Protein AF-A0A256J268-F1 (afdb_monomer)

pLDDT: mean 88.91, std 10.78, range [54.66, 97.06]

Solvent-accessible surface area (backbone atoms only — not comparable to full-atom values): 3502 Å² total; per-residue (Å²): 136,64,66,68,60,54,49,50,52,52,53,52,50,53,49,50,49,41,68,54,32,17,60,55,35,12,49,50,46,20,56,54,23,55,75,70,67,47,86,60,21,67,59,52,6,53,56,28,2,65,54,15,72,62,22,44,53,52,50,51,52,56,52,63,73,74,109

Organism: Halorubrum ezzemoulense (NCBI:txid337243)

Foldseek 3Di:
DPPVVVVVVVVVVLVVQLVPQLQVQLVVQLVVCVVVVHPPSNVLSNVLSNVGPNSSVVSVVVVVVVD

Radius of gyration: 15.17 Å; Cα contacts (8 Å, |Δi|>4): 64; chains: 1; bounding box: 42×19×37 Å

Secondary structure (DSSP, 8-state):
--HHHHHHHHHHHHHHHHHHHHHHHHHHHHHHHHHTT-S-HHHHHHHHHHTTHHHHHHHHHHHHTT-

Mean predicted aligned error: 5.49 Å

Sequence (67 aa):
MSLLAAYNGLFVRMGLYLLVFWPTVGYYVYSDSEKRGFSSPRFRGVILGFLGILGLLVHLYIVQRQD

Structure (mmCIF, N/CA/C/O backbone):
data_AF-A0A256J268-F1
#
_entry.id   AF-A0A256J268-F1
#
loop_
_atom_site.group_PDB
_atom_site.id
_atom_site.type_symbol
_atom_site.label_atom_id
_atom_site.label_alt_id
_atom_site.label_comp_id
_atom_site.label_asym_id
_atom_site.label_entity_id
_atom_site.label_seq_id
_atom_site.pdbx_PDB_ins_code
_atom_site.Cartn_x
_atom_site.Cartn_y
_atom_site.Cartn_z
_atom_site.occupancy
_atom_site.B_iso_or_equiv
_atom_site.auth_seq_id
_atom_site.auth_comp_id
_atom_site.auth_asym_id
_atom_site.auth_atom_id
_atom_site.pdbx_PDB_model_num
ATOM 1 N N . MET A 1 1 ? 28.572 -5.845 -23.130 1.00 54.66 1 MET A N 1
ATOM 2 C CA . MET A 1 1 ? 27.374 -5.010 -22.881 1.00 54.66 1 MET A CA 1
ATOM 3 C C . MET A 1 1 ? 26.211 -5.837 -22.292 1.00 54.66 1 MET A C 1
ATOM 5 O O . MET A 1 1 ? 25.090 -5.682 -22.747 1.00 54.66 1 MET A O 1
ATOM 9 N N . SER A 1 2 ? 26.424 -6.733 -21.311 1.00 65.38 2 SER A N 1
ATOM 10 C CA . SER A 1 2 ? 25.369 -7.686 -20.877 1.00 65.38 2 SER A CA 1
ATOM 11 C C . SER A 1 2 ? 24.836 -7.472 -19.453 1.00 65.38 2 SER A C 1
ATOM 13 O O . SER A 1 2 ? 23.643 -7.635 -19.227 1.00 65.38 2 SER A O 1
ATOM 15 N N . LEU A 1 3 ? 25.672 -7.057 -18.497 1.00 60.38 3 LEU A N 1
ATOM 16 C CA . LEU A 1 3 ? 25.277 -6.963 -17.081 1.00 60.38 3 LEU A CA 1
ATOM 17 C C . LEU A 1 3 ? 24.493 -5.681 -16.749 1.00 60.38 3 LEU A C 1
ATOM 19 O O . LEU A 1 3 ? 23.474 -5.742 -16.069 1.00 60.38 3 LEU A O 1
ATOM 23 N N . LEU A 1 4 ? 24.914 -4.532 -17.290 1.00 62.06 4 LEU A N 1
ATOM 24 C CA . LEU A 1 4 ? 24.280 -3.229 -17.033 1.00 62.06 4 LEU A CA 1
ATOM 25 C C . LEU A 1 4 ? 22.853 -3.140 -17.612 1.00 62.06 4 LEU A C 1
ATOM 27 O O . LEU A 1 4 ? 21.950 -2.599 -16.981 1.00 62.06 4 LEU A O 1
ATOM 31 N N . ALA A 1 5 ? 22.634 -3.721 -18.797 1.00 62.81 5 ALA A N 1
ATOM 32 C CA . ALA A 1 5 ? 21.321 -3.765 -19.442 1.00 62.81 5 ALA A CA 1
ATOM 33 C C . ALA A 1 5 ? 20.350 -4.715 -18.716 1.00 62.81 5 ALA A C 1
ATOM 35 O O . ALA A 1 5 ? 19.184 -4.374 -18.523 1.00 62.81 5 ALA A O 1
ATOM 36 N N . ALA A 1 6 ? 20.837 -5.876 -18.258 1.00 62.94 6 ALA A N 1
ATOM 37 C CA . ALA A 1 6 ? 20.045 -6.813 -17.460 1.00 62.94 6 ALA A CA 1
ATOM 38 C C . ALA A 1 6 ? 19.671 -6.228 -16.086 1.00 62.94 6 ALA A C 1
ATOM 40 O O . ALA A 1 6 ? 18.530 -6.372 -15.646 1.00 62.94 6 ALA A O 1
ATOM 41 N N . TYR A 1 7 ? 20.605 -5.513 -15.443 1.00 69.62 7 TYR A N 1
ATOM 42 C CA . TYR A 1 7 ? 20.366 -4.794 -14.191 1.00 69.62 7 TYR A CA 1
ATOM 43 C C . TYR A 1 7 ? 19.272 -3.740 -14.393 1.00 69.62 7 TYR A C 1
ATOM 45 O O . TYR A 1 7 ? 18.253 -3.794 -13.710 1.00 69.62 7 TYR A O 1
ATOM 53 N N . ASN A 1 8 ? 19.389 -2.879 -15.411 1.00 78.56 8 ASN A N 1
ATOM 54 C CA . ASN A 1 8 ? 18.360 -1.882 -15.729 1.00 78.56 8 ASN A CA 1
ATOM 55 C C . ASN A 1 8 ? 16.974 -2.502 -15.950 1.00 78.56 8 ASN A C 1
ATOM 57 O O . ASN A 1 8 ? 15.987 -1.971 -15.444 1.00 78.56 8 ASN A O 1
ATOM 61 N N . GLY A 1 9 ? 16.887 -3.645 -16.638 1.00 85.69 9 GLY A N 1
ATOM 62 C CA . GLY A 1 9 ? 15.622 -4.364 -16.805 1.00 85.69 9 GLY A CA 1
ATOM 63 C C . GLY A 1 9 ? 14.997 -4.796 -15.474 1.00 85.69 9 GLY A C 1
ATOM 64 O O . GLY A 1 9 ? 13.788 -4.648 -15.282 1.00 85.69 9 GLY A O 1
ATOM 65 N N . LEU A 1 10 ? 15.813 -5.271 -14.527 1.00 87.94 10 LEU A N 1
ATOM 66 C CA . LEU A 1 10 ? 15.351 -5.644 -13.191 1.00 87.94 10 LEU A CA 1
ATOM 67 C C . LEU A 1 10 ? 14.868 -4.426 -12.390 1.00 87.94 10 LEU A C 1
ATOM 69 O O . LEU A 1 10 ? 13.776 -4.485 -11.831 1.00 87.94 10 LEU A O 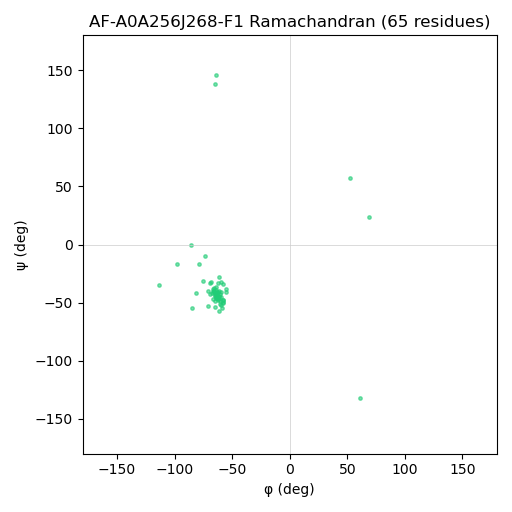1
ATOM 73 N N . PHE A 1 11 ? 15.614 -3.314 -12.366 1.00 89.25 11 PHE A N 1
ATOM 74 C CA . PHE A 1 11 ? 15.192 -2.102 -11.639 1.00 89.25 11 PHE A CA 1
ATOM 75 C C . PHE A 1 11 ? 13.919 -1.504 -12.205 1.00 89.25 11 PHE A C 1
ATOM 77 O O . PHE A 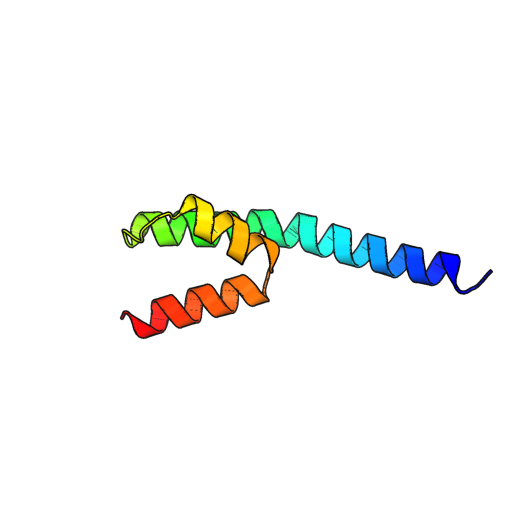1 11 ? 13.028 -1.149 -11.439 1.00 89.25 11 PHE A O 1
ATOM 84 N N . VAL A 1 12 ? 13.805 -1.430 -13.531 1.00 91.81 12 VAL A N 1
ATOM 85 C CA . VAL A 1 12 ? 12.590 -0.933 -14.183 1.00 91.81 12 VAL A CA 1
ATOM 86 C C . VAL A 1 12 ? 11.407 -1.827 -13.828 1.00 91.81 12 VAL A C 1
ATOM 88 O O . VAL A 1 12 ? 10.355 -1.322 -13.448 1.00 91.81 12 VAL A O 1
ATOM 91 N N . ARG A 1 13 ? 11.575 -3.153 -13.860 1.00 91.88 13 ARG A N 1
ATOM 92 C CA . ARG A 1 13 ? 10.509 -4.088 -13.485 1.00 91.88 13 ARG A CA 1
ATOM 93 C C . ARG A 1 13 ? 10.101 -3.947 -12.019 1.00 91.88 13 ARG A C 1
ATOM 95 O O . ARG A 1 13 ? 8.909 -3.901 -11.738 1.00 91.88 13 ARG A O 1
ATOM 102 N N . MET A 1 14 ? 11.064 -3.867 -11.102 1.00 92.31 14 MET A N 1
ATOM 103 C CA . MET A 1 14 ? 10.797 -3.701 -9.668 1.00 92.31 14 MET A CA 1
ATOM 104 C C . MET A 1 14 ? 10.148 -2.344 -9.377 1.00 92.31 14 MET A C 1
ATOM 106 O O . MET A 1 14 ? 9.198 -2.273 -8.606 1.00 92.31 14 MET A O 1
ATOM 110 N N . GLY A 1 15 ? 10.605 -1.283 -10.044 1.00 92.75 15 GLY A N 1
ATOM 111 C CA . GLY A 1 15 ? 10.029 0.054 -9.947 1.00 92.75 15 GLY A CA 1
ATOM 112 C C . GLY A 1 15 ? 8.597 0.111 -10.473 1.00 92.75 15 GLY A C 1
ATOM 113 O O . GLY A 1 15 ? 7.729 0.634 -9.787 1.00 92.75 15 GLY A O 1
ATOM 114 N N . LEU A 1 16 ? 8.321 -0.477 -11.641 1.00 94.62 16 LEU A N 1
ATOM 115 C CA . LEU A 1 16 ? 6.964 -0.577 -12.190 1.00 94.62 16 LEU A CA 1
ATOM 116 C C . LEU A 1 16 ? 6.056 -1.428 -11.303 1.00 94.62 16 LEU A C 1
ATOM 118 O O . LEU A 1 16 ? 4.912 -1.051 -11.068 1.00 94.62 16 LEU A O 1
ATOM 122 N N . TYR A 1 17 ? 6.564 -2.546 -10.779 1.00 93.31 17 TYR A N 1
ATOM 123 C CA . TYR A 1 17 ? 5.824 -3.361 -9.822 1.00 93.31 17 TYR A CA 1
ATOM 124 C C . TYR A 1 17 ? 5.453 -2.527 -8.595 1.00 93.31 17 TYR A C 1
ATOM 126 O O . TYR A 1 17 ? 4.286 -2.464 -8.222 1.00 93.31 17 TYR A O 1
ATOM 134 N N . LEU A 1 18 ? 6.415 -1.818 -8.008 1.00 93.19 18 LEU A N 1
ATOM 135 C CA . LEU A 1 18 ? 6.145 -0.971 -6.858 1.00 93.19 18 LEU A CA 1
ATOM 136 C C . LEU A 1 18 ? 5.156 0.149 -7.210 1.00 93.19 18 LEU A C 1
ATOM 138 O O . LEU A 1 18 ? 4.163 0.311 -6.519 1.00 93.19 18 LEU A O 1
ATOM 142 N N . LEU A 1 19 ? 5.354 0.875 -8.310 1.00 94.62 19 LEU A N 1
ATOM 143 C CA . LEU A 1 19 ? 4.486 1.985 -8.718 1.00 94.62 19 LEU A CA 1
ATOM 144 C C . LEU A 1 19 ? 3.043 1.569 -9.009 1.00 94.62 19 LEU A C 1
ATOM 146 O O . LEU A 1 19 ? 2.139 2.362 -8.775 1.00 94.62 19 LEU A O 1
ATOM 150 N N . VAL A 1 20 ? 2.820 0.360 -9.523 1.00 94.56 20 VAL A N 1
ATOM 151 C CA . VAL A 1 20 ? 1.470 -0.140 -9.808 1.00 94.56 20 VAL A CA 1
ATOM 152 C C . VAL A 1 20 ? 0.853 -0.751 -8.556 1.00 94.56 20 VAL A C 1
ATOM 154 O O . VAL A 1 20 ? -0.227 -0.349 -8.133 1.00 94.56 20 VAL A O 1
ATOM 157 N N . PHE A 1 21 ? 1.533 -1.712 -7.931 1.00 94.06 21 PHE A N 1
ATOM 158 C CA . PHE A 1 21 ? 0.942 -2.471 -6.835 1.00 94.06 21 PHE A CA 1
ATOM 159 C C . PHE A 1 21 ? 0.877 -1.675 -5.537 1.00 94.06 21 PHE A C 1
ATOM 161 O O . PHE A 1 21 ? -0.072 -1.864 -4.779 1.00 94.06 21 PHE A O 1
ATOM 168 N N . TRP A 1 22 ? 1.820 -0.767 -5.281 1.00 95.88 22 TRP A N 1
ATOM 169 C CA . TRP A 1 22 ? 1.831 0.006 -4.043 1.00 95.88 22 TRP A CA 1
ATOM 170 C C . TRP A 1 22 ? 0.591 0.876 -3.849 1.00 95.88 22 TRP A C 1
ATOM 172 O O . TRP A 1 22 ? -0.097 0.672 -2.845 1.00 95.88 22 TRP A O 1
ATOM 182 N N . PRO A 1 23 ? 0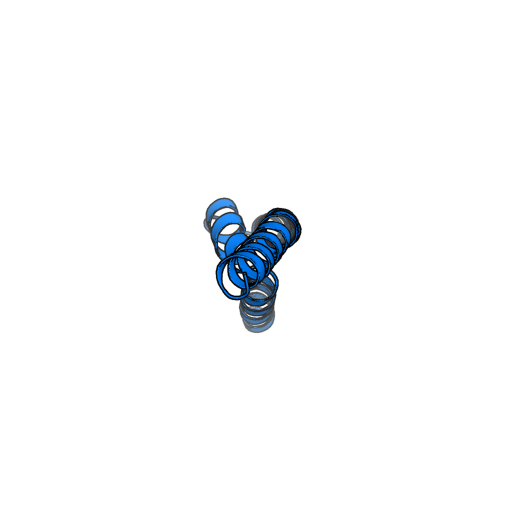.238 1.805 -4.758 1.00 96.44 23 PRO A N 1
ATOM 183 C CA . PRO A 1 23 ? -0.951 2.626 -4.567 1.00 96.44 23 PRO A CA 1
ATOM 184 C C . PRO A 1 23 ? -2.227 1.781 -4.573 1.00 96.44 23 PRO A C 1
ATOM 186 O O . PRO A 1 23 ? -3.109 2.023 -3.753 1.00 96.44 23 PRO A O 1
ATOM 189 N N . THR A 1 24 ? -2.322 0.763 -5.435 1.00 96.69 24 THR A N 1
ATOM 190 C CA . THR A 1 24 ? -3.515 -0.090 -5.528 1.00 96.69 24 THR A CA 1
ATOM 191 C C . THR A 1 24 ? -3.746 -0.894 -4.252 1.00 96.69 24 THR A C 1
ATOM 193 O O . THR A 1 24 ? -4.824 -0.816 -3.659 1.00 96.69 24 THR A O 1
ATOM 196 N N . VAL A 1 25 ? -2.740 -1.645 -3.798 1.00 96.69 25 VAL A N 1
ATOM 197 C CA . VAL A 1 25 ? -2.849 -2.452 -2.577 1.00 96.69 25 VAL A CA 1
ATOM 198 C C . VAL A 1 25 ? -2.956 -1.548 -1.358 1.00 96.69 25 VAL A C 1
ATOM 200 O O . VAL A 1 25 ? -3.787 -1.795 -0.488 1.00 96.69 25 VAL A O 1
ATOM 203 N N . GLY A 1 26 ? -2.170 -0.474 -1.300 1.00 96.81 26 GLY A N 1
ATOM 204 C CA . GLY A 1 26 ? -2.185 0.442 -0.168 1.00 96.81 26 GLY A CA 1
ATOM 205 C C . GLY A 1 26 ? -3.530 1.137 0.013 1.00 96.81 26 GLY A C 1
ATOM 206 O O . GLY A 1 26 ? -4.015 1.227 1.141 1.00 96.81 26 GLY A O 1
ATOM 207 N N . TYR A 1 27 ? -4.172 1.556 -1.082 1.00 97.06 27 TYR A N 1
ATOM 208 C CA . TYR A 1 27 ? -5.521 2.119 -1.046 1.00 97.06 27 TYR A CA 1
ATOM 209 C C . TYR A 1 27 ? -6.563 1.092 -0.599 1.00 97.06 27 TYR A C 1
ATOM 211 O O . TYR A 1 27 ? -7.399 1.402 0.251 1.00 97.06 27 TYR A O 1
ATOM 219 N N . TYR A 1 28 ? -6.495 -0.137 -1.121 1.00 95.94 28 TYR A N 1
ATOM 220 C CA . TYR A 1 28 ? -7.396 -1.212 -0.709 1.00 95.94 28 TYR A CA 1
ATOM 221 C C . TYR A 1 28 ? -7.277 -1.500 0.793 1.00 95.94 28 TYR A C 1
ATOM 223 O O . TYR A 1 28 ? -8.276 -1.459 1.508 1.00 95.94 28 TYR A O 1
ATOM 231 N N . VAL A 1 29 ? -6.053 -1.722 1.280 1.00 95.75 29 VAL A N 1
ATOM 232 C CA . VAL A 1 29 ?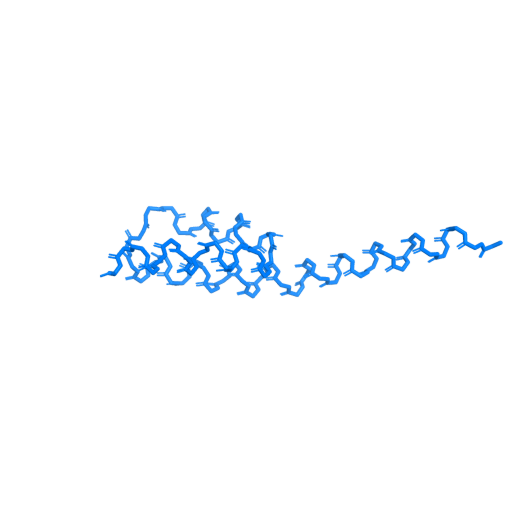 -5.772 -2.008 2.693 1.00 95.75 29 VAL A CA 1
ATOM 233 C C . VAL A 1 29 ? -6.216 -0.852 3.581 1.00 95.75 29 VAL A C 1
ATOM 235 O O . VAL A 1 29 ? -6.805 -1.090 4.633 1.00 95.75 29 VAL A O 1
ATOM 238 N N . TYR A 1 30 ? -5.954 0.392 3.171 1.00 96.62 30 TYR A N 1
ATOM 239 C CA . TYR A 1 30 ? -6.412 1.582 3.885 1.00 96.62 30 TYR A CA 1
ATOM 240 C C . TYR A 1 30 ? -7.941 1.604 4.001 1.00 96.62 30 TYR A C 1
ATOM 242 O O . TYR A 1 30 ? -8.461 1.680 5.112 1.00 96.62 30 TYR A O 1
ATOM 250 N N . SER A 1 31 ? -8.649 1.490 2.872 1.00 95.88 31 SER A N 1
ATOM 251 C CA . SER A 1 31 ? -10.111 1.586 2.828 1.00 95.88 31 SER A CA 1
ATOM 252 C C . SER A 1 31 ? -10.785 0.448 3.592 1.00 95.88 31 SER A C 1
ATOM 254 O O . SER A 1 31 ? -11.748 0.681 4.318 1.00 95.88 31 SER A O 1
ATOM 256 N N . ASP A 1 32 ? -10.282 -0.780 3.462 1.00 94.88 32 ASP A N 1
ATOM 257 C CA . ASP A 1 32 ? -10.796 -1.922 4.221 1.00 94.88 32 ASP A CA 1
ATOM 258 C C . ASP A 1 32 ? -10.505 -1.769 5.720 1.00 94.88 32 ASP A C 1
ATOM 260 O O . ASP A 1 32 ? -11.380 -2.002 6.553 1.00 94.88 32 ASP A O 1
ATOM 264 N N . SER A 1 33 ? -9.314 -1.275 6.072 1.00 93.38 33 SER A N 1
ATOM 265 C CA . SER A 1 33 ? -8.957 -1.047 7.472 1.00 93.38 33 SER A CA 1
ATOM 266 C C . SER A 1 33 ? -9.794 0.034 8.141 1.00 93.38 33 SER A C 1
ATOM 268 O O . SER A 1 33 ? -10.155 -0.109 9.307 1.00 93.38 33 SER A O 1
ATOM 270 N N . GLU A 1 34 ? -10.122 1.095 7.407 1.00 94.50 34 GLU A N 1
ATOM 271 C CA . GLU A 1 34 ? -11.011 2.157 7.872 1.00 94.50 34 GLU A CA 1
ATOM 272 C C . GLU A 1 34 ? -12.430 1.621 8.115 1.00 94.50 34 GLU A C 1
ATOM 274 O O . GLU A 1 34 ? -13.005 1.864 9.174 1.00 94.50 34 GLU A O 1
ATOM 279 N N . LYS A 1 35 ? -12.961 0.804 7.194 1.00 93.19 35 LYS A N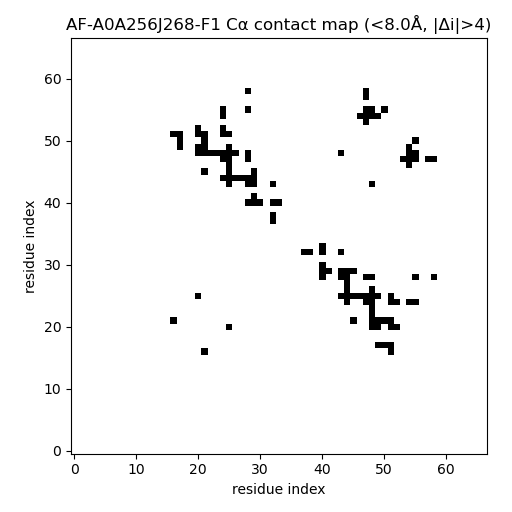 1
ATOM 280 C CA . LYS A 1 35 ? -14.293 0.184 7.321 1.00 93.19 35 LYS A CA 1
ATOM 281 C C . LYS A 1 35 ? -14.400 -0.786 8.496 1.00 93.19 35 LYS A C 1
ATOM 283 O O . LYS A 1 35 ? -15.448 -0.857 9.128 1.00 93.19 35 LYS A O 1
ATOM 288 N N . ARG A 1 36 ? -13.332 -1.533 8.786 1.00 89.31 36 ARG A N 1
ATOM 289 C CA . ARG A 1 36 ? -13.281 -2.521 9.879 1.00 89.31 36 ARG A CA 1
ATOM 290 C C . ARG A 1 36 ? -12.898 -1.915 11.235 1.00 89.31 36 ARG A C 1
ATOM 292 O O . ARG A 1 36 ? -12.828 -2.640 12.221 1.00 89.31 36 ARG A O 1
ATOM 299 N N . GLY A 1 37 ? -12.638 -0.606 11.304 1.00 89.19 37 GLY A N 1
ATOM 300 C CA . GLY A 1 37 ? -12.256 0.068 12.548 1.00 89.19 37 GLY A CA 1
ATOM 301 C C . GLY A 1 37 ? -10.871 -0.328 13.070 1.00 89.19 37 GLY A C 1
ATOM 302 O O . GLY A 1 37 ? -10.605 -0.217 14.267 1.00 89.19 37 GLY A O 1
ATOM 303 N N . PHE A 1 38 ? -9.976 -0.802 12.196 1.00 87.25 38 PHE A N 1
ATOM 304 C CA . PHE A 1 38 ? -8.613 -1.135 12.598 1.00 87.25 38 PHE A CA 1
ATOM 305 C C . PHE A 1 38 ? -7.849 0.105 13.060 1.00 87.25 38 PHE A C 1
ATOM 307 O O . PHE A 1 38 ? -7.984 1.197 12.507 1.00 87.25 38 PHE A O 1
ATOM 314 N N . SER A 1 39 ? -6.962 -0.080 14.039 1.00 83.56 39 SER A N 1
ATOM 315 C CA . SER A 1 39 ? -6.022 0.965 14.424 1.00 83.56 39 SER A CA 1
ATOM 316 C C . SER A 1 39 ? -5.051 1.265 13.276 1.00 83.56 39 SER A C 1
ATOM 318 O O . SER A 1 39 ? -4.571 0.361 12.586 1.00 83.56 39 SER A O 1
ATOM 320 N N . SER A 1 40 ? -4.787 2.561 13.078 1.00 88.94 40 SER A N 1
ATOM 321 C CA . SER A 1 40 ? -3.820 3.108 12.112 1.00 88.94 40 SER A CA 1
ATOM 322 C C . SER A 1 40 ? -3.972 2.618 10.651 1.00 88.94 40 SER A C 1
ATOM 324 O O . SER A 1 40 ? -2.997 2.169 10.038 1.00 88.94 40 SER A O 1
ATOM 326 N N . PRO A 1 41 ? -5.152 2.797 10.016 1.00 90.69 41 PRO A N 1
ATOM 327 C CA . PRO A 1 41 ? -5.418 2.329 8.647 1.00 90.69 41 PRO A CA 1
ATOM 328 C C . PRO A 1 41 ? -4.434 2.908 7.620 1.00 90.69 41 PRO A C 1
ATOM 330 O O . PRO A 1 41 ? -4.017 2.223 6.687 1.00 90.69 41 PRO A O 1
ATOM 333 N N . ARG A 1 42 ? -3.979 4.151 7.828 1.00 93.19 42 ARG A N 1
ATOM 334 C CA . ARG A 1 42 ? -2.986 4.814 6.968 1.00 93.19 42 ARG A CA 1
ATOM 335 C C . ARG A 1 42 ? -1.625 4.124 7.003 1.00 93.19 42 ARG A C 1
ATOM 337 O O . ARG A 1 42 ? -1.014 3.922 5.960 1.00 93.19 42 ARG A O 1
ATOM 344 N N . PHE A 1 43 ? -1.160 3.745 8.192 1.00 93.44 43 PHE A N 1
ATOM 345 C CA . PHE A 1 43 ? 0.134 3.084 8.361 1.00 93.44 43 PHE A CA 1
ATOM 346 C C . PHE A 1 43 ? 0.109 1.671 7.770 1.00 93.44 43 PHE A C 1
ATOM 348 O O . PHE A 1 43 ? 1.017 1.296 7.029 1.00 93.44 43 PHE A O 1
ATOM 355 N N . ARG A 1 44 ? -0.980 0.928 8.014 1.00 92.19 44 ARG A N 1
ATOM 356 C CA . ARG A 1 44 ? -1.219 -0.388 7.404 1.00 92.19 44 ARG A CA 1
ATOM 357 C C . ARG A 1 44 ? -1.233 -0.312 5.880 1.00 92.19 44 ARG A C 1
ATOM 359 O O . ARG A 1 44 ? -0.534 -1.090 5.238 1.00 92.19 44 ARG A O 1
ATOM 366 N N . GLY A 1 45 ? -1.959 0.653 5.311 1.00 94.12 45 GLY A N 1
ATOM 367 C CA . GLY A 1 45 ? -2.017 0.871 3.866 1.00 94.12 45 GLY A CA 1
ATOM 368 C C . GLY A 1 45 ? -0.649 1.166 3.252 1.00 94.12 45 GLY A C 1
ATOM 369 O O . GLY A 1 45 ? -0.282 0.562 2.251 1.00 94.12 45 GLY A O 1
ATOM 370 N N . VAL A 1 46 ? 0.155 2.032 3.874 1.00 95.38 46 VAL A N 1
ATOM 371 C CA . VAL A 1 46 ? 1.494 2.357 3.356 1.00 95.38 46 VAL A CA 1
ATOM 372 C C . VAL A 1 46 ? 2.421 1.139 3.382 1.00 95.38 46 VAL A C 1
ATOM 374 O O . VAL A 1 46 ? 3.047 0.851 2.363 1.00 95.38 46 VAL A O 1
ATOM 377 N N . ILE A 1 47 ? 2.490 0.412 4.503 1.00 94.88 47 ILE A N 1
ATOM 378 C CA . ILE A 1 47 ? 3.409 -0.728 4.663 1.00 94.88 47 ILE A CA 1
ATOM 379 C C . ILE A 1 47 ? 2.979 -1.924 3.820 1.00 94.88 47 ILE A C 1
ATOM 381 O O . ILE A 1 47 ? 3.779 -2.454 3.051 1.00 94.88 47 ILE A O 1
ATOM 385 N N . LEU A 1 48 ? 1.723 -2.358 3.947 1.00 95.00 48 LEU A N 1
ATOM 386 C CA . LEU A 1 48 ? 1.229 -3.517 3.202 1.00 95.00 48 LEU A CA 1
ATOM 387 C C . LEU A 1 48 ? 1.118 -3.194 1.711 1.00 95.00 48 LEU A C 1
ATOM 389 O O . LEU A 1 48 ? 1.420 -4.040 0.877 1.00 95.00 48 LEU A O 1
ATOM 393 N N . GLY A 1 49 ? 0.795 -1.947 1.3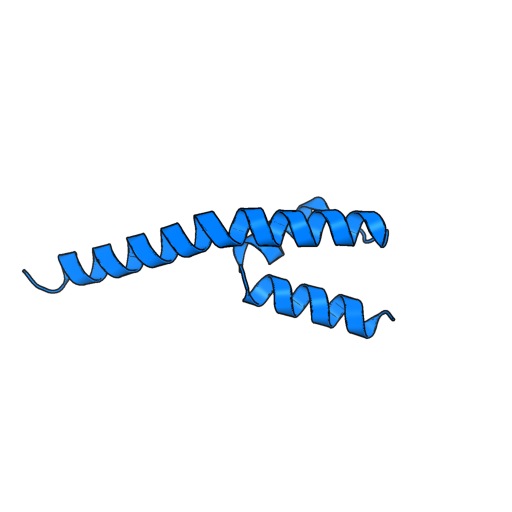69 1.00 94.81 49 GLY A N 1
ATOM 394 C CA . GLY A 1 49 ? 0.899 -1.463 0.002 1.00 94.81 49 GLY A CA 1
ATOM 395 C C . GL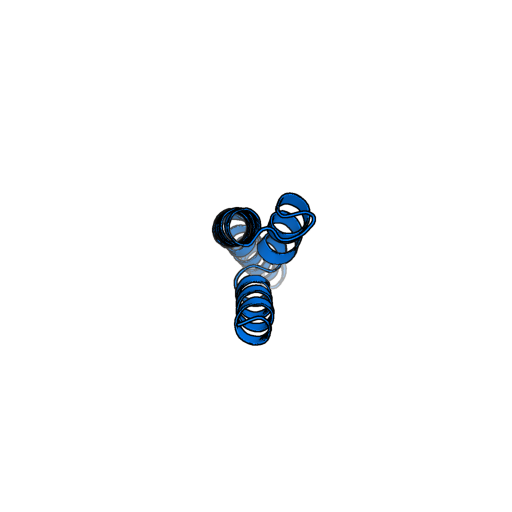Y A 1 49 ? 2.319 -1.590 -0.548 1.00 94.81 49 GLY A C 1
ATOM 396 O O . GLY A 1 49 ? 2.489 -2.118 -1.638 1.00 94.81 49 GLY A O 1
ATOM 397 N N . PHE A 1 50 ? 3.347 -1.162 0.192 1.00 94.81 50 PHE A N 1
ATOM 398 C CA . PHE A 1 50 ? 4.738 -1.197 -0.283 1.00 94.81 50 PHE A CA 1
ATOM 399 C C . PHE A 1 50 ? 5.206 -2.621 -0.623 1.00 94.81 50 PHE A C 1
ATOM 401 O O . PHE A 1 50 ? 5.966 -2.831 -1.565 1.00 94.81 50 PHE A O 1
ATOM 408 N N . LEU A 1 51 ? 4.693 -3.621 0.098 1.00 94.50 51 LEU A N 1
ATOM 409 C CA . LEU A 1 51 ? 4.939 -5.040 -0.180 1.00 94.50 51 LEU A CA 1
ATOM 410 C C . LEU A 1 51 ? 4.185 -5.565 -1.422 1.00 94.50 51 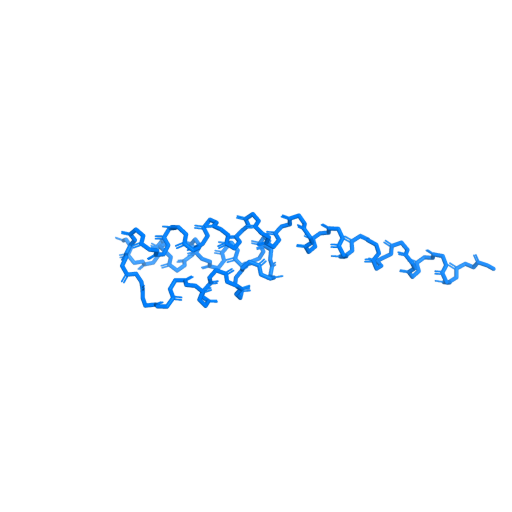LEU A C 1
ATOM 412 O O . LEU A 1 51 ? 4.432 -6.687 -1.876 1.00 94.50 51 LEU A O 1
ATOM 416 N N . GLY A 1 52 ? 3.257 -4.785 -1.977 1.00 93.75 52 GLY A N 1
ATOM 417 C CA . GLY A 1 52 ? 2.422 -5.148 -3.116 1.00 93.75 52 GLY A CA 1
ATOM 418 C C . GLY A 1 52 ? 1.548 -6.363 -2.814 1.00 93.75 52 GLY A C 1
ATOM 419 O O . GLY A 1 52 ? 0.904 -6.442 -1.769 1.00 93.75 52 GLY A O 1
ATOM 420 N N . ILE A 1 53 ? 1.535 -7.342 -3.723 1.00 93.62 53 ILE A N 1
ATOM 421 C CA . ILE A 1 53 ? 0.700 -8.550 -3.605 1.00 93.62 53 ILE A CA 1
ATOM 422 C C . ILE A 1 53 ? 0.943 -9.291 -2.280 1.00 93.62 53 ILE A C 1
ATOM 424 O O . ILE A 1 53 ? -0.005 -9.765 -1.661 1.00 93.62 53 ILE A O 1
ATOM 428 N N . LEU A 1 54 ? 2.189 -9.363 -1.801 1.00 94.62 54 LEU A N 1
ATOM 429 C CA . LEU A 1 54 ? 2.488 -10.035 -0.533 1.00 94.62 54 LEU A CA 1
ATOM 430 C C . LEU A 1 54 ? 1.812 -9.339 0.654 1.00 94.62 54 LEU A C 1
ATOM 432 O O . LEU A 1 54 ? 1.242 -10.010 1.510 1.00 94.62 54 LEU A O 1
ATOM 436 N N . GLY A 1 55 ? 1.822 -8.005 0.690 1.00 93.62 55 GLY A N 1
ATOM 437 C CA . GLY A 1 55 ? 1.143 -7.261 1.748 1.00 93.62 55 GLY A CA 1
ATOM 438 C C . GLY A 1 55 ? -0.376 -7.387 1.674 1.00 93.62 55 GLY A C 1
ATOM 439 O O . GLY A 1 55 ? -1.027 -7.452 2.716 1.00 93.62 55 GLY A O 1
ATOM 440 N N . LEU A 1 56 ? -0.936 -7.524 0.468 1.00 94.94 56 LEU A N 1
ATOM 441 C CA . LEU A 1 56 ? -2.351 -7.844 0.287 1.00 94.94 56 LEU A CA 1
ATOM 442 C C . LEU A 1 56 ? -2.705 -9.203 0.905 1.00 94.94 56 LEU A C 1
ATOM 444 O O . LEU A 1 56 ? -3.682 -9.299 1.641 1.00 94.94 56 LEU A O 1
ATOM 448 N N . LEU A 1 57 ? -1.906 -10.243 0.649 1.00 96.50 57 LEU A N 1
ATOM 449 C CA . LEU A 1 57 ? -2.139 -11.575 1.217 1.00 96.50 57 LEU A CA 1
ATOM 450 C C . LEU A 1 57 ? -2.063 -11.563 2.747 1.00 96.50 57 LEU A C 1
ATOM 452 O O . LEU A 1 57 ? -2.902 -12.171 3.407 1.00 96.50 57 LEU A O 1
ATOM 456 N N . VAL A 1 58 ? -1.097 -10.833 3.312 1.00 94.44 58 VAL A N 1
ATOM 457 C CA . VAL A 1 58 ? -0.992 -10.647 4.766 1.00 94.44 58 VAL A CA 1
ATOM 458 C C . VAL A 1 58 ? -2.230 -9.938 5.315 1.00 94.44 58 VAL A C 1
ATOM 460 O O . VAL A 1 58 ? -2.783 -10.389 6.316 1.00 94.44 58 VAL A O 1
ATOM 463 N N . HIS A 1 59 ? -2.696 -8.869 4.657 1.00 93.38 59 HIS A N 1
ATOM 464 C CA . HIS A 1 59 ? -3.914 -8.156 5.059 1.00 93.38 59 HIS A CA 1
ATOM 465 C C . HIS A 1 59 ? -5.126 -9.086 5.082 1.00 93.38 59 HIS A C 1
ATOM 467 O O . HIS A 1 59 ? -5.818 -9.171 6.092 1.00 93.38 59 HIS A O 1
ATOM 473 N N . LEU A 1 60 ? -5.338 -9.832 3.996 1.00 93.94 60 LEU A N 1
ATOM 474 C CA . LEU A 1 60 ? -6.452 -10.770 3.867 1.00 93.94 60 LEU A CA 1
ATOM 475 C C . LEU A 1 60 ? -6.390 -11.881 4.916 1.00 93.94 60 LEU A C 1
ATOM 477 O O . LEU A 1 60 ? -7.415 -12.227 5.490 1.00 93.94 60 LEU A O 1
ATOM 481 N N . TYR A 1 61 ? -5.201 -12.401 5.214 1.00 93.75 61 TYR A N 1
ATOM 482 C CA . TYR A 1 61 ? -5.027 -13.414 6.250 1.00 93.75 61 TYR A CA 1
ATOM 483 C C . TYR A 1 61 ? -5.348 -12.883 7.655 1.00 93.75 61 TYR A C 1
ATOM 485 O O . TYR A 1 61 ? -5.986 -13.574 8.448 1.00 93.75 61 TYR A O 1
ATOM 493 N N . ILE A 1 62 ? -4.928 -11.651 7.968 1.00 90.94 62 ILE A N 1
ATOM 494 C CA . ILE A 1 62 ? -5.262 -10.992 9.241 1.00 90.94 62 ILE A CA 1
ATOM 495 C C . ILE A 1 62 ? -6.771 -10.792 9.346 1.00 90.94 62 ILE A C 1
ATOM 497 O O . ILE A 1 62 ? -7.355 -11.086 10.385 1.00 90.94 62 ILE A O 1
ATOM 501 N N . VAL A 1 63 ? -7.388 -10.310 8.269 1.00 90.81 63 VAL A N 1
ATOM 502 C CA . VAL A 1 63 ? -8.831 -10.093 8.183 1.00 90.81 63 VAL A CA 1
ATOM 503 C C . VAL A 1 63 ? -9.599 -11.404 8.368 1.00 90.81 63 VAL A C 1
ATOM 505 O O . VAL A 1 63 ? -10.476 -11.473 9.218 1.00 90.81 63 VAL A O 1
ATOM 508 N N . GLN A 1 64 ? -9.211 -12.463 7.658 1.00 91.00 64 GLN A N 1
ATOM 509 C CA . GLN A 1 64 ? -9.846 -13.780 7.736 1.00 91.00 64 GLN A CA 1
ATOM 510 C C . GLN A 1 64 ? -9.754 -14.416 9.131 1.00 91.00 64 GLN A C 1
ATOM 512 O O . GLN A 1 64 ? -10.588 -15.234 9.487 1.00 91.00 64 GLN A O 1
ATOM 517 N N . ARG A 1 65 ? -8.722 -14.087 9.913 1.00 85.31 65 ARG A N 1
ATOM 518 C CA . ARG A 1 65 ? -8.543 -14.580 11.288 1.00 85.31 65 ARG A CA 1
ATOM 519 C C . ARG A 1 65 ? -9.408 -13.852 12.320 1.00 85.31 65 ARG A C 1
ATOM 521 O O . ARG A 1 65 ? -9.471 -14.318 1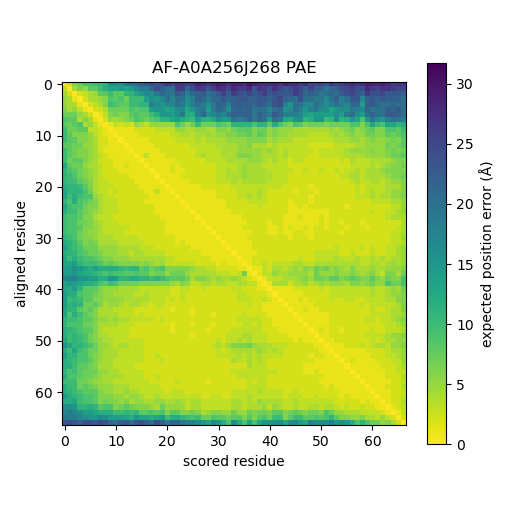3.455 1.00 85.31 65 ARG A O 1
ATOM 528 N N . GLN A 1 66 ? -9.943 -12.683 11.975 1.00 74.94 66 GLN A N 1
ATOM 529 C CA . GLN A 1 66 ? -10.775 -11.877 12.869 1.00 74.94 66 GLN A CA 1
ATOM 530 C C . GLN A 1 66 ? -12.278 -12.055 12.644 1.00 74.94 66 GLN A C 1
ATOM 532 O O . GLN A 1 66 ? -13.040 -11.678 13.533 1.00 74.94 66 GLN A O 1
ATOM 537 N N . ASP A 1 67 ? -12.670 -12.612 11.497 1.00 57.81 67 ASP A N 1
ATOM 538 C CA . ASP A 1 67 ? -14.021 -13.120 11.230 1.00 57.81 67 ASP A CA 1
ATOM 539 C C . ASP A 1 67 ? -14.178 -14.542 11.818 1.00 57.81 67 ASP A C 1
ATOM 541 O O . ASP A 1 67 ? -15.279 -14.851 12.329 1.00 57.81 67 ASP A O 1
#